Protein AF-A0A7W0PZS9-F1 (afdb_monomer)

Sequence (31 aa):
LPHWLDHYNTRRPHSSIGDRPPISRVHNVRG

pLDDT: mean 75.83, std 6.77, range [57.16, 84.06]

Solvent-accessible surface area (backbone atoms only — not comparable to full-atom values): 2027 Å² total; per-residue (Å²): 129,66,70,63,57,58,46,50,37,65,68,39,62,31,75,94,59,80,46,38,26,62,57,78,70,66,70,85,74,76,128

Foldseek 3Di:
DPVVVVCQQQPQQDVVVVGGGNVVP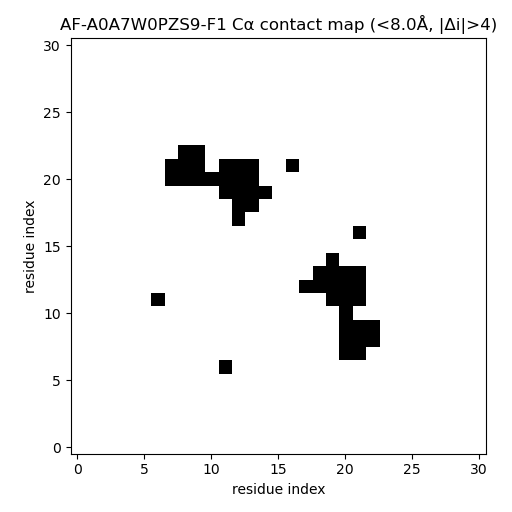PDPPPD

Radius of gyration: 10.76 Å; Cα contacts (8 Å, |Δi|>4): 24; chains: 1; bounding box: 27×20×22 Å

Structure (mmCIF, N/CA/C/O backbone):
data_AF-A0A7W0PZS9-F1
#
_entry.id   AF-A0A7W0PZS9-F1
#
loop_
_atom_site.group_PDB
_atom_site.id
_atom_site.type_symbol
_atom_site.label_atom_id
_atom_site.label_alt_id
_atom_site.label_comp_id
_atom_site.label_asym_id
_atom_site.label_entity_id
_atom_site.label_seq_id
_atom_site.pdbx_PDB_ins_code
_atom_site.Cartn_x
_atom_site.Cartn_y
_atom_site.Cartn_z
_atom_site.occupancy
_atom_site.B_iso_or_equiv
_atom_site.auth_seq_id
_atom_site.auth_comp_id
_atom_site.auth_asym_id
_atom_site.auth_atom_id
_atom_site.pdbx_PDB_model_num
ATOM 1 N N . LEU A 1 1 ? 0.772 6.752 12.737 1.00 70.94 1 LEU A N 1
ATOM 2 C CA . LEU A 1 1 ? 0.600 5.482 11.996 1.00 70.94 1 LEU A CA 1
ATOM 3 C C . LEU A 1 1 ? 1.903 4.698 12.055 1.00 70.94 1 LEU A C 1
ATOM 5 O O . LEU A 1 1 ? 2.953 5.336 12.079 1.00 70.94 1 LEU A O 1
ATOM 9 N N . PRO A 1 2 ? 1.877 3.360 12.090 1.00 79.06 2 PRO A N 1
ATOM 10 C CA . PRO A 1 2 ? 3.100 2.581 12.072 1.00 79.06 2 PRO A CA 1
ATOM 11 C C . PRO A 1 2 ? 3.736 2.708 10.684 1.00 79.06 2 PRO A C 1
ATOM 13 O O . PRO A 1 2 ? 3.219 2.160 9.716 1.00 79.06 2 PRO A O 1
ATOM 16 N N . HIS A 1 3 ? 4.863 3.417 10.580 1.00 78.62 3 HIS A N 1
ATOM 17 C CA . HIS A 1 3 ? 5.564 3.656 9.308 1.00 78.62 3 HIS A CA 1
ATOM 18 C C . HIS A 1 3 ? 5.925 2.361 8.544 1.00 78.62 3 HIS A C 1
ATOM 20 O O . HIS A 1 3 ? 6.161 2.365 7.338 1.00 78.62 3 HIS A O 1
ATOM 26 N N . TRP A 1 4 ? 5.950 1.237 9.267 1.00 82.06 4 TRP A N 1
ATOM 27 C CA . TRP A 1 4 ? 6.359 -0.076 8.799 1.00 82.06 4 TRP A CA 1
ATOM 28 C C . TRP A 1 4 ? 5.249 -0.725 7.980 1.00 82.06 4 TRP A C 1
ATOM 30 O O . TRP A 1 4 ? 5.534 -1.464 7.041 1.00 82.06 4 TRP A O 1
ATOM 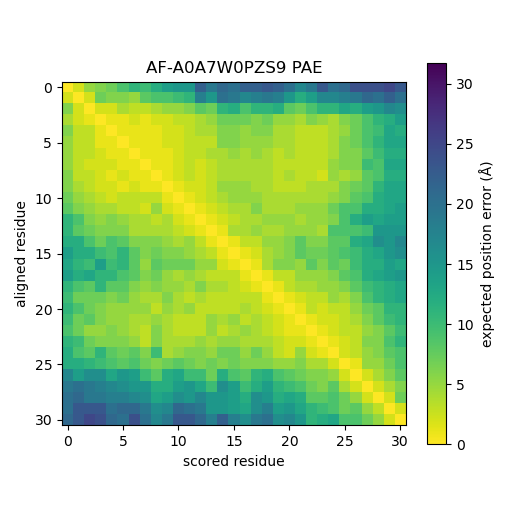40 N N . LEU A 1 5 ? 3.991 -0.404 8.291 1.00 83.81 5 LEU A N 1
ATOM 41 C CA . LEU A 1 5 ? 2.831 -0.915 7.577 1.00 83.81 5 LEU A CA 1
ATOM 42 C C . LEU A 1 5 ? 2.744 -0.288 6.181 1.00 83.81 5 LEU A C 1
ATOM 44 O O . LEU A 1 5 ? 2.591 -1.001 5.191 1.00 83.81 5 LEU A O 1
ATOM 48 N N . ASP A 1 6 ? 2.949 1.028 6.087 1.00 82.44 6 ASP A N 1
ATOM 49 C CA . ASP A 1 6 ? 3.009 1.736 4.804 1.00 82.44 6 ASP A CA 1
ATOM 50 C C . ASP A 1 6 ? 4.173 1.228 3.951 1.00 82.44 6 ASP A C 1
ATOM 52 O O . ASP A 1 6 ? 4.017 0.981 2.754 1.00 82.44 6 ASP A O 1
ATOM 56 N N . HIS A 1 7 ? 5.337 1.006 4.568 1.00 83.56 7 HIS A N 1
ATOM 57 C CA . HIS A 1 7 ? 6.493 0.443 3.878 1.00 83.56 7 HIS A CA 1
ATOM 58 C C . HIS A 1 7 ? 6.212 -0.964 3.325 1.00 83.56 7 HIS A C 1
ATOM 60 O O . HIS A 1 7 ? 6.498 -1.226 2.154 1.00 83.56 7 HIS A O 1
ATOM 66 N N . TYR A 1 8 ? 5.598 -1.841 4.126 1.00 84.06 8 TYR A N 1
ATOM 67 C CA . TYR A 1 8 ? 5.238 -3.196 3.706 1.00 84.06 8 TYR A CA 1
ATOM 68 C C . TYR A 1 8 ? 4.250 -3.188 2.533 1.00 84.06 8 TYR A C 1
ATOM 70 O O . TYR A 1 8 ? 4.456 -3.886 1.539 1.00 84.06 8 TYR A O 1
ATOM 78 N N . ASN A 1 9 ? 3.212 -2.353 2.620 1.00 81.50 9 ASN A N 1
ATOM 79 C CA . ASN A 1 9 ? 2.143 -2.296 1.624 1.00 81.50 9 ASN A CA 1
ATOM 80 C C . ASN A 1 9 ? 2.577 -1.671 0.292 1.00 81.50 9 ASN A C 1
ATOM 82 O O . ASN A 1 9 ? 1.997 -2.014 -0.737 1.00 81.50 9 ASN A O 1
ATOM 86 N N . THR A 1 10 ? 3.575 -0.778 0.298 1.00 81.69 10 THR A N 1
ATOM 87 C CA . THR A 1 10 ? 3.977 0.001 -0.891 1.00 81.69 10 THR A CA 1
ATOM 88 C C . THR A 1 10 ? 5.267 -0.465 -1.555 1.00 81.69 10 THR A C 1
ATOM 90 O O . THR A 1 10 ? 5.418 -0.266 -2.757 1.00 81.69 10 THR A O 1
ATOM 93 N N . ARG A 1 11 ? 6.209 -1.066 -0.815 1.00 82.19 11 ARG A N 1
A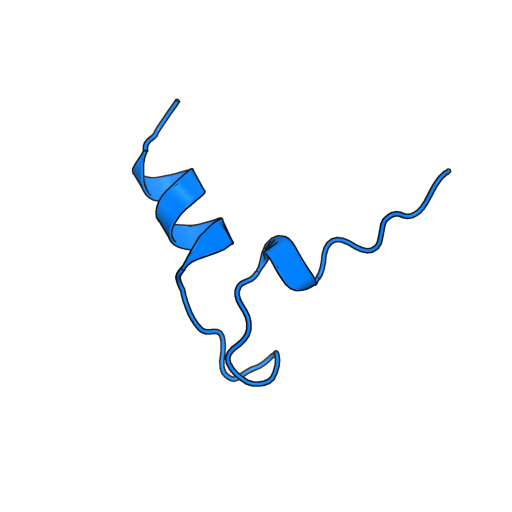TOM 94 C CA . ARG A 1 11 ? 7.567 -1.323 -1.334 1.00 82.19 11 ARG A CA 1
ATOM 95 C C . ARG A 1 11 ? 7.961 -2.787 -1.388 1.00 82.19 11 ARG A C 1
ATOM 97 O O . ARG A 1 11 ? 8.981 -3.094 -1.992 1.00 82.19 11 ARG A O 1
ATOM 104 N N . ARG A 1 12 ? 7.203 -3.692 -0.764 1.00 78.06 12 ARG A N 1
ATOM 105 C CA . ARG A 1 12 ? 7.607 -5.097 -0.698 1.00 78.06 12 ARG A CA 1
ATOM 106 C C . ARG A 1 12 ? 7.164 -5.861 -1.952 1.00 78.06 12 ARG A C 1
ATOM 108 O O . ARG A 1 12 ? 5.958 -6.066 -2.110 1.00 78.06 12 ARG A O 1
ATOM 115 N N . PRO A 1 13 ? 8.088 -6.324 -2.811 1.00 75.50 13 PRO A N 1
ATOM 116 C CA . PRO A 1 13 ? 7.732 -7.141 -3.964 1.00 75.50 13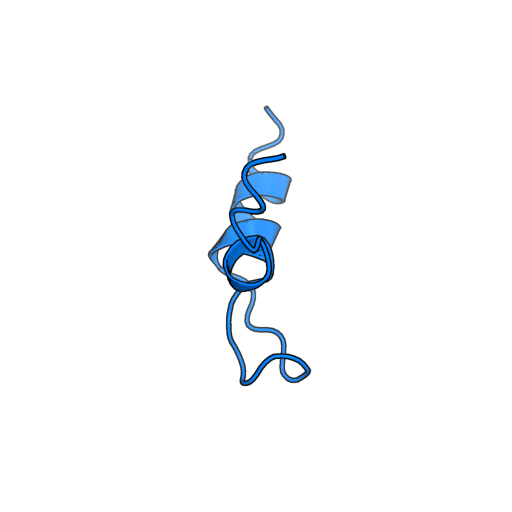 PRO A CA 1
ATOM 117 C C . PRO A 1 13 ? 7.177 -8.485 -3.486 1.00 75.50 13 PRO A C 1
ATOM 119 O O . PRO A 1 13 ? 7.743 -9.124 -2.597 1.00 75.50 13 PRO A O 1
ATOM 122 N N . HIS A 1 14 ? 6.032 -8.889 -4.031 1.00 74.25 14 HIS A N 1
ATOM 123 C CA . HIS A 1 14 ? 5.441 -10.197 -3.765 1.00 74.25 14 HIS A CA 1
ATOM 124 C C . HIS A 1 14 ? 5.497 -11.033 -5.039 1.00 74.25 14 HIS A C 1
ATOM 126 O O . HIS A 1 14 ? 4.778 -10.754 -5.996 1.00 74.25 14 HIS A O 1
ATOM 132 N N . SER A 1 15 ? 6.293 -12.102 -5.034 1.00 70.25 15 SER A N 1
ATOM 133 C CA . SER A 1 15 ? 6.466 -12.981 -6.201 1.00 70.25 15 SER A CA 1
ATOM 134 C C . SER A 1 15 ? 5.169 -13.678 -6.628 1.00 70.25 15 SER A C 1
ATOM 136 O O . SER A 1 15 ? 4.976 -13.978 -7.799 1.00 70.25 15 SER A O 1
ATOM 138 N N . SER A 1 16 ? 4.206 -13.823 -5.711 1.00 69.81 16 SER A N 1
ATOM 139 C CA . SER A 1 16 ? 2.847 -14.295 -6.017 1.00 69.81 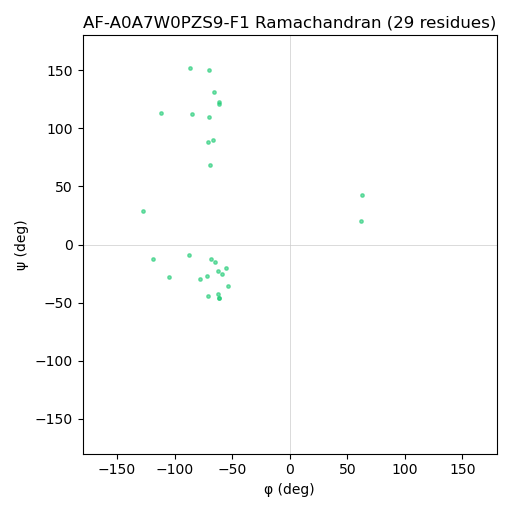16 SER A CA 1
ATOM 140 C C . SER A 1 16 ? 2.011 -13.313 -6.862 1.00 69.81 16 SER A C 1
ATOM 142 O O . SER A 1 16 ? 0.941 -13.694 -7.327 1.00 69.81 16 SER A O 1
ATOM 144 N N . ILE A 1 17 ? 2.446 -12.057 -7.028 1.00 71.06 17 ILE A N 1
ATOM 145 C CA . ILE A 1 17 ? 1.734 -10.983 -7.754 1.00 71.06 17 ILE A CA 1
ATOM 146 C C . ILE A 1 17 ? 2.668 -10.358 -8.813 1.00 71.06 17 ILE A C 1
ATOM 148 O O . ILE A 1 17 ? 2.568 -9.177 -9.144 1.00 71.06 17 ILE A O 1
ATOM 152 N N . GLY A 1 18 ? 3.623 -11.138 -9.333 1.00 77.06 18 GLY A N 1
ATOM 153 C CA . GLY A 1 18 ? 4.595 -10.652 -10.320 1.00 77.06 18 GLY A CA 1
ATOM 154 C C . GLY A 1 18 ? 5.490 -9.545 -9.764 1.00 77.06 18 GLY A C 1
ATOM 155 O O . GLY A 1 18 ? 5.681 -8.519 -10.412 1.00 77.06 18 GLY A O 1
ATOM 156 N N . ASP A 1 19 ? 5.949 -9.723 -8.522 1.00 78.81 19 ASP A N 1
ATOM 157 C CA . ASP A 1 19 ? 6.837 -8.809 -7.794 1.00 78.81 19 ASP A CA 1
ATOM 158 C C . ASP A 1 19 ? 6.265 -7.403 -7.551 1.00 78.81 19 ASP A C 1
ATOM 160 O O . ASP A 1 19 ? 6.986 -6.460 -7.226 1.00 78.81 19 ASP A O 1
ATOM 164 N N . ARG A 1 20 ? 4.939 -7.253 -7.626 1.00 79.25 20 ARG A N 1
ATOM 165 C CA . ARG A 1 20 ? 4.246 -5.998 -7.306 1.00 79.25 20 ARG A CA 1
ATOM 166 C C . ARG A 1 20 ? 3.920 -5.886 -5.813 1.00 79.25 20 ARG A C 1
ATOM 168 O O . ARG A 1 20 ? 3.723 -6.906 -5.146 1.00 79.25 20 ARG A O 1
ATOM 175 N N . PRO A 1 21 ? 3.839 -4.658 -5.271 1.00 80.62 21 PRO A N 1
ATOM 176 C CA . PRO A 1 21 ? 3.493 -4.452 -3.873 1.00 80.62 21 PRO A CA 1
ATOM 177 C C . PRO A 1 21 ? 2.022 -4.800 -3.589 1.00 80.62 21 PRO A C 1
ATOM 179 O O . PRO A 1 21 ? 1.182 -4.615 -4.479 1.00 80.62 21 PRO A O 1
ATOM 182 N N . PRO A 1 22 ? 1.681 -5.247 -2.361 1.00 79.44 22 PRO A N 1
ATOM 183 C CA . PRO A 1 22 ? 0.340 -5.716 -1.994 1.00 79.44 22 PRO A CA 1
ATOM 184 C C . PRO A 1 22 ? -0.787 -4.733 -2.304 1.00 79.44 22 PRO A C 1
ATOM 186 O O . PRO A 1 22 ? -1.869 -5.155 -2.714 1.00 79.44 22 PRO A O 1
ATOM 189 N N . ILE A 1 23 ? -0.529 -3.427 -2.163 1.00 79.81 23 ILE A N 1
ATOM 190 C CA . ILE A 1 23 ? -1.507 -2.372 -2.464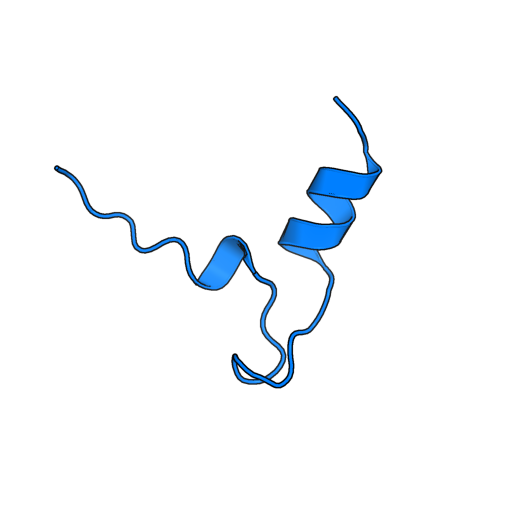 1.00 79.81 23 ILE A CA 1
ATOM 191 C C . ILE A 1 23 ? -1.991 -2.405 -3.920 1.00 79.81 23 ILE A C 1
ATOM 193 O O . ILE A 1 23 ? -3.122 -2.024 -4.203 1.00 79.81 23 ILE A O 1
ATOM 197 N N . SER A 1 24 ? -1.190 -2.954 -4.837 1.00 76.88 24 SER A N 1
ATOM 198 C CA . SER A 1 24 ? -1.560 -3.112 -6.250 1.00 76.88 24 SER A CA 1
ATOM 199 C C . SER A 1 24 ? -2.732 -4.078 -6.461 1.00 76.88 24 SER A C 1
ATOM 201 O O . SER A 1 24 ? -3.305 -4.102 -7.545 1.00 76.88 24 SER A O 1
ATOM 203 N N . ARG A 1 25 ? -3.083 -4.893 -5.453 1.00 73.38 25 ARG A N 1
ATOM 204 C CA . ARG A 1 25 ? -4.225 -5.823 -5.490 1.00 73.38 25 ARG A CA 1
ATOM 205 C C . ARG A 1 25 ? -5.538 -5.180 -5.049 1.00 73.38 25 ARG A C 1
ATOM 207 O O . 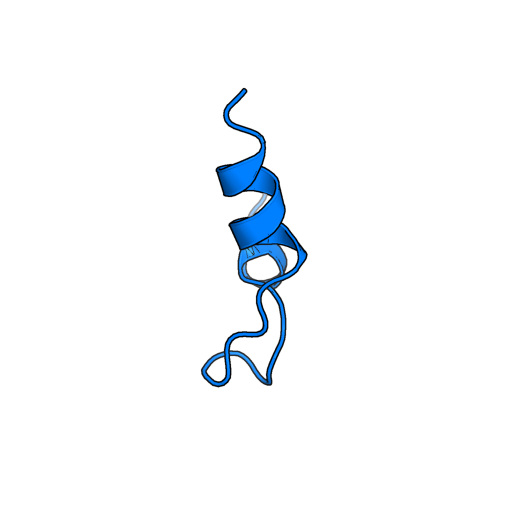ARG A 1 25 ? -6.582 -5.825 -5.146 1.00 73.38 25 ARG A O 1
ATOM 214 N N . VAL A 1 26 ? -5.505 -3.959 -4.515 1.00 76.69 26 VAL A N 1
ATOM 215 C CA . VAL A 1 26 ? -6.722 -3.249 -4.116 1.00 76.69 26 VAL A CA 1
ATOM 216 C C . VAL A 1 26 ? -7.455 -2.849 -5.392 1.00 76.69 26 VAL A C 1
ATOM 218 O O . VAL A 1 26 ? -7.246 -1.779 -5.957 1.00 76.69 26 VAL A O 1
ATOM 221 N N . HIS A 1 27 ? -8.299 -3.755 -5.882 1.00 71.50 27 HIS A N 1
ATOM 222 C CA . HIS A 1 27 ? -9.282 -3.426 -6.894 1.00 71.50 27 HIS A CA 1
ATOM 223 C C . HIS A 1 27 ? -10.206 -2.382 -6.280 1.00 71.50 27 HIS A C 1
ATOM 225 O O . HIS A 1 27 ? -10.782 -2.614 -5.216 1.00 71.50 27 HIS A O 1
ATOM 231 N N . ASN A 1 28 ? -10.315 -1.226 -6.933 1.00 64.25 28 ASN A N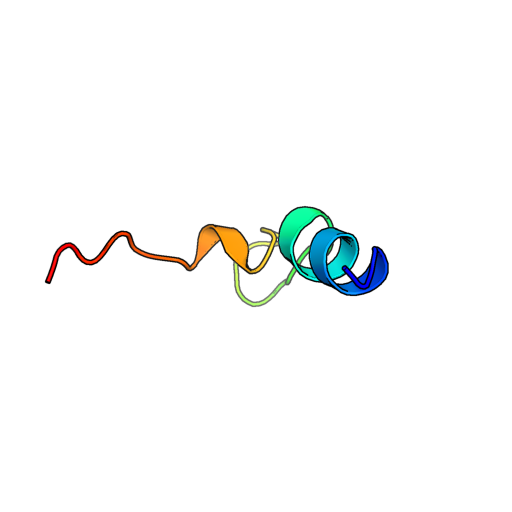 1
ATOM 232 C CA . ASN A 1 28 ? -11.269 -0.182 -6.582 1.00 64.25 28 ASN A CA 1
ATOM 233 C C . ASN A 1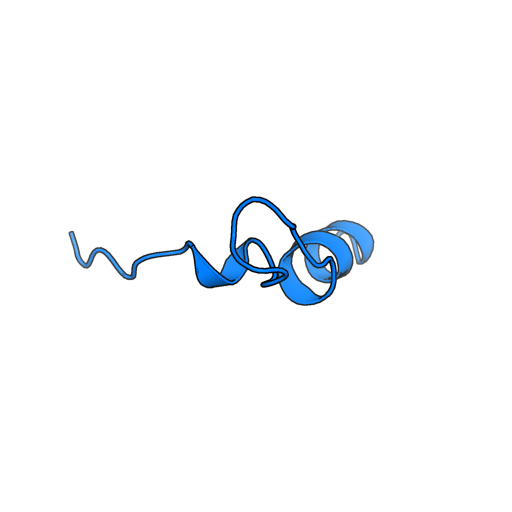 28 ? -12.681 -0.679 -6.923 1.00 64.25 28 ASN A C 1
ATOM 235 O O . ASN A 1 28 ? -13.296 -0.222 -7.887 1.00 64.25 28 ASN A O 1
ATOM 239 N N . VAL A 1 29 ? -13.151 -1.682 -6.179 1.00 61.12 29 VAL A N 1
ATOM 240 C CA . VAL A 1 29 ? -14.543 -2.104 -6.173 1.00 61.12 29 VAL A CA 1
ATOM 241 C C . VAL A 1 29 ? -15.319 -0.942 -5.568 1.00 61.12 29 VAL A C 1
ATOM 243 O O . VAL A 1 29 ? -15.434 -0.787 -4.356 1.00 61.12 29 VAL A O 1
ATOM 246 N N . ARG A 1 30 ? -15.766 -0.035 -6.435 1.00 65.88 30 ARG A N 1
ATOM 247 C CA . ARG A 1 30 ? -16.863 0.860 -6.089 1.00 65.88 30 ARG A CA 1
ATOM 248 C C . ARG A 1 30 ? -18.054 -0.063 -5.831 1.00 65.88 30 ARG A C 1
ATOM 250 O O . ARG A 1 30 ? -18.331 -0.908 -6.681 1.00 65.88 30 ARG A O 1
ATOM 257 N N . GLY A 1 31 ? -18.587 0.019 -4.611 1.00 57.16 31 GLY A N 1
ATOM 258 C CA . GLY A 1 31 ? -19.643 -0.859 -4.102 1.00 57.16 31 GLY A CA 1
ATOM 259 C C . GLY A 1 31 ? -20.895 -0.875 -4.959 1.00 57.16 31 GLY A C 1
ATOM 260 O O . GLY A 1 31 ? -21.096 0.088 -5.735 1.00 57.16 31 GLY A O 1
#

Secondary structure (DSSP, 8-state):
--HHHHHHHHH--BGGGTTB-GGGG------

Nearest PDB structures (foldseek):
  6d0i-assembly2_D  TM=5.133E-01  e=3.828E+00  Sphingobium sp. YBL2